Protein 1LR0 (pdb70)

Secondary structure (DSSP, 8-state):
-HHHHHHHHHHHHHHHHHHHHHHHHHHHHHHHHHHHHHH----TT-----EEEEE--TTSB---EEEEE--S-HHHHHHHHHHHHHH-B-----S-HHHHHHHTSSEEEEE-HHHHHHT----

Structure (mmCIF, N/CA/C/O backbone):
data_1LR0
#
_entry.id   1LR0
#
_cell.length_a   78.477
_cell.length_b   78.477
_cell.length_c   97.674
_cell.angle_alpha   90.00
_cell.angle_beta   90.00
_cell.angle_gamma   120.00
#
_symmetry.space_group_name_H-M   'P 63 2 2'
#
loop_
_entity.id
_entity.type
_entity.pdbx_description
1 polymer 'TolA protein'
2 non-polymer 'ZINC ION'
3 non-polymer 2-AMINO-2-HYDROXYMETHYL-PROPANE-1,3-DIOL
4 water water
#
loop_
_atom_site.group_PDB
_atom_site.id
_atom_site.type_symbol
_atom_site.label_atom_id
_atom_site.label_alt_id
_atom_site.label_comp_id
_atom_site.label_asym_id
_atom_site.label_entity_id
_atom_site.label_seq_id
_atom_site.pdbx_PDB_ins_code
_atom_site.Cartn_x
_atom_site.Cartn_y
_atom_site.Cartn_z
_atom_site.occupancy
_atom_site.B_iso_or_equiv
_atom_site.auth_seq_id
_atom_site.auth_comp_id
_atom_site.auth_asym_id
_atom_site.auth_atom_id
_atom_site.pdbx_PDB_model_num
ATOM 1 N N . ALA A 1 3 ? -9.459 4.389 86.230 1.00 62.57 3 ALA A N 1
ATOM 2 C CA . ALA A 1 3 ? -8.310 3.725 85.547 1.00 63.17 3 ALA A CA 1
ATOM 3 C C . ALA A 1 3 ? -8.072 4.430 84.198 1.00 63.14 3 ALA A C 1
ATOM 4 O O . ALA A 1 3 ? -6.926 4.566 83.762 1.00 61.31 3 ALA A O 1
ATOM 6 N N . LEU A 1 4 ? -9.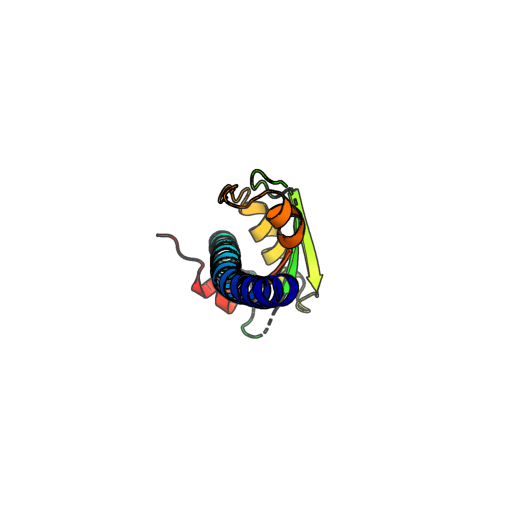161 4.816 83.527 1.00 62.86 4 LEU A N 1
ATOM 7 C CA . LEU A 1 4 ? -9.057 5.564 82.271 1.00 63.40 4 LEU A CA 1
ATOM 8 C C . LEU A 1 4 ? -8.136 6.769 82.332 1.00 62.57 4 LEU A C 1
ATOM 9 O O . LEU A 1 4 ? -7.381 7.011 81.389 1.00 60.81 4 LEU A O 1
ATOM 14 N N . ALA A 1 5 ? -8.207 7.526 83.430 1.00 62.86 5 ALA A N 1
ATOM 15 C CA . ALA A 1 5 ? -7.247 8.615 83.675 1.00 62.61 5 ALA A CA 1
ATOM 16 C C . ALA A 1 5 ? -5.801 8.035 83.633 1.00 61.53 5 ALA A C 1
ATOM 17 O O . ALA A 1 5 ? -4.922 8.556 82.933 1.00 60.86 5 ALA A O 1
ATOM 19 N N . GLU A 1 6 ? -5.585 6.948 84.369 1.00 60.35 6 GLU A N 1
ATOM 20 C CA . GLU A 1 6 ? -4.302 6.257 84.408 1.00 60.59 6 GLU A CA 1
ATOM 21 C C . GLU A 1 6 ? -3.809 5.771 83.017 1.00 59.85 6 GLU A C 1
ATOM 22 O O . GLU A 1 6 ? -2.619 5.842 82.718 1.00 58.74 6 GLU A O 1
ATOM 24 N N . LEU A 1 7 ? -4.707 5.219 82.207 1.00 60.11 7 LEU A N 1
ATOM 25 C CA . LEU A 1 7 ? -4.328 4.747 80.874 1.00 61.12 7 LEU A CA 1
ATOM 26 C C . LEU A 1 7 ? -3.816 5.940 80.068 1.00 59.41 7 LEU A C 1
ATOM 27 O O . LEU A 1 7 ? -2.849 5.884 79.279 1.00 58.95 7 LEU A O 1
ATOM 32 N N . LEU A 1 8 ? -4.504 7.042 80.292 1.00 57.87 8 LEU A N 1
ATOM 33 C CA . LEU A 1 8 ? -4.192 8.269 79.596 1.00 56.02 8 LEU A CA 1
ATOM 34 C C . LEU A 1 8 ? -2.788 8.727 79.929 1.00 54.11 8 LEU A C 1
ATOM 35 O O . LEU A 1 8 ? -2.012 8.983 79.008 1.00 51.39 8 LEU A O 1
ATOM 40 N N . SER A 1 9 ? -2.451 8.802 81.215 1.00 52.80 9 S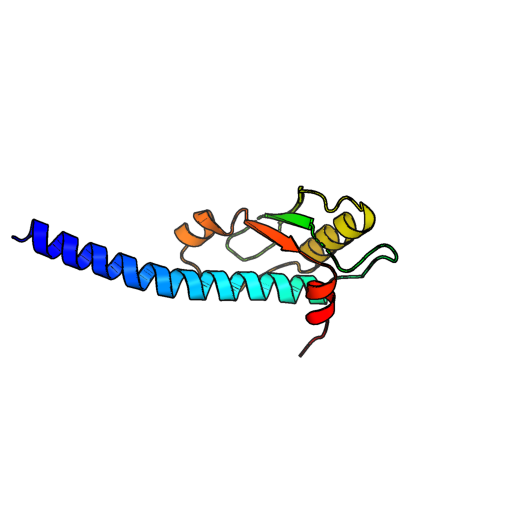ER A N 1
ATOM 41 C CA . SER A 1 9 ? -1.086 9.187 81.601 1.00 53.81 9 SER A CA 1
ATOM 42 C C . SER A 1 9 ? -0.103 8.313 80.868 1.00 52.04 9 SER A C 1
ATOM 43 O O . SER A 1 9 ? 0.740 8.791 80.109 1.00 50.07 9 SER A O 1
ATOM 46 N N . ASP A 1 10 ? -0.267 7.015 81.071 1.00 51.21 10 ASP A N 1
ATOM 47 C CA . ASP A 1 10 ? 0.591 6.080 80.382 1.00 51.64 10 ASP A CA 1
ATOM 48 C C . ASP A 1 10 ? 0.694 6.492 78.895 1.00 49.88 10 ASP A C 1
ATOM 49 O O . ASP A 1 10 ? 1.786 6.765 78.382 1.00 48.74 10 ASP A O 1
ATOM 54 N N . THR A 1 11 ? -0.433 6.552 78.207 1.00 47.22 11 THR A N 1
ATOM 55 C CA . THR A 1 11 ? -0.342 6.898 76.814 1.00 46.50 11 THR A CA 1
ATOM 56 C C . THR A 1 11 ? 0.351 8.275 76.608 1.00 46.59 11 THR A C 1
ATOM 57 O O . THR A 1 11 ? 1.154 8.465 75.676 1.00 44.54 11 THR A O 1
ATOM 61 N N . THR A 1 12 ? 0.091 9.231 77.489 1.00 45.39 12 THR A N 1
ATOM 62 C CA . THR A 1 12 ? 0.636 10.572 77.283 1.00 44.66 12 THR A CA 1
ATOM 63 C C . THR A 1 12 ? 2.135 10.514 77.481 1.00 43.79 12 THR A C 1
ATOM 64 O O . THR A 1 12 ? 2.904 11.196 76.792 1.00 42.81 12 THR A O 1
ATOM 68 N N . GLU A 1 13 ? 2.560 9.718 78.447 1.00 43.53 13 GLU A N 1
ATOM 69 C CA . GLU A 1 13 ? 3.983 9.635 78.732 1.00 44.11 13 GLU A CA 1
ATOM 70 C C . GLU A 1 13 ? 4.572 9.048 77.496 1.00 44.69 13 GLU A C 1
ATOM 71 O O . GLU A 1 13 ? 5.563 9.546 76.979 1.00 44.16 13 GLU A O 1
ATOM 73 N N . ARG A 1 14 ? 3.921 8.002 77.001 1.00 45.34 14 ARG A N 1
ATOM 74 C CA . ARG A 1 14 ? 4.376 7.340 75.779 1.00 46.62 14 ARG A CA 1
ATOM 75 C C . ARG A 1 14 ? 4.525 8.319 74.615 1.00 46.88 14 ARG A C 1
ATOM 76 O O . ARG A 1 14 ? 5.542 8.310 73.918 1.00 43.74 14 ARG A O 1
ATOM 78 N N . GLN A 1 15 ? 3.529 9.137 74.344 1.00 47.38 15 GLN A N 1
ATOM 79 C CA . GLN A 1 15 ? 3.680 9.913 73.125 1.00 49.22 15 GLN A CA 1
ATOM 80 C C . GLN A 1 15 ? 4.781 10.911 73.365 1.00 48.78 15 GLN A C 1
ATOM 81 O O . GLN A 1 15 ? 5.547 11.218 72.460 1.00 46.33 15 GLN A O 1
ATOM 87 N N . GLN A 1 16 ? 4.899 11.392 74.593 1.00 48.87 16 GLN A N 1
ATOM 88 C CA . GLN A 1 16 ? 5.898 12.389 74.865 1.00 50.84 16 GLN A CA 1
ATOM 89 C C . GLN A 1 16 ? 7.300 11.805 74.694 1.00 51.21 16 GLN A C 1
ATOM 90 O O . GLN A 1 16 ? 8.230 12.524 74.279 1.00 49.96 16 GLN A O 1
ATOM 96 N N . ALA A 1 17 ? 7.468 10.516 74.982 1.00 50.75 17 ALA A N 1
ATOM 97 C CA . ALA A 1 17 ? 8.759 9.903 74.642 1.00 51.56 17 ALA A CA 1
ATOM 98 C C . ALA A 1 17 ? 9.130 9.959 73.126 1.00 51.73 17 ALA A C 1
ATOM 99 O O . ALA A 1 17 ? 10.209 10.483 72.750 1.00 52.30 17 ALA A O 1
ATOM 101 N N . LEU A 1 18 ? 8.240 9.456 72.282 1.00 51.97 18 LEU A N 1
ATOM 102 C CA . LEU A 1 18 ? 8.461 9.331 70.853 1.00 53.50 18 LEU A CA 1
ATOM 103 C C . LEU A 1 18 ? 8.512 10.669 70.150 1.00 53.30 18 LEU A C 1
ATOM 104 O O . LEU A 1 18 ? 9.179 10.830 69.145 1.00 52.48 18 LEU A O 1
ATOM 109 N N . ALA A 1 19 ? 7.780 11.624 70.682 1.00 53.84 19 ALA A N 1
ATOM 110 C CA . ALA A 1 19 ? 7.626 12.893 70.027 1.00 54.80 19 ALA A CA 1
ATOM 111 C C . ALA A 1 19 ? 8.925 13.651 70.204 1.00 56.10 19 ALA A C 1
ATOM 112 O O . ALA A 1 19 ? 9.330 14.480 69.381 1.00 55.05 19 ALA A O 1
ATOM 114 N N . ASP A 1 20 ? 9.601 13.301 71.279 1.00 56.81 20 ASP A N 1
ATOM 115 C CA . ASP A 1 20 ? 10.831 13.950 71.634 1.00 58.29 20 ASP A CA 1
ATOM 116 C C . ASP A 1 20 ? 12.042 13.315 70.960 1.00 57.43 20 ASP A C 1
ATOM 117 O O . ASP A 1 20 ? 12.985 14.013 70.586 1.00 56.84 20 ASP A O 1
ATOM 122 N N . GLU A 1 21 ? 12.004 12.003 70.773 1.00 56.68 21 GLU A N 1
ATOM 123 C CA . GLU A 1 21 ? 13.015 11.342 69.966 1.00 56.41 21 GLU A CA 1
ATOM 124 C C . GLU A 1 21 ? 12.825 11.727 68.466 1.00 53.99 21 GLU A C 1
ATOM 125 O O . GLU A 1 21 ? 13.792 12.021 67.737 1.00 51.97 21 GLU A O 1
ATOM 131 N N . VAL A 1 22 ? 11.583 11.734 68.006 1.00 50.57 22 VAL A N 1
ATOM 132 C CA . VAL A 1 22 ? 11.339 12.201 66.666 1.00 49.23 22 VAL A CA 1
ATOM 133 C C . VAL A 1 22 ? 11.691 13.702 66.579 1.00 48.35 22 VAL A C 1
ATOM 134 O O . VAL A 1 22 ? 12.368 14.141 65.632 1.00 46.65 22 VAL A O 1
ATOM 138 N N . GLY A 1 23 ? 11.251 14.472 67.581 1.00 46.26 23 GLY A N 1
ATOM 139 C CA . GLY A 1 23 ? 11.435 15.906 67.575 1.00 45.60 23 GLY A CA 1
ATOM 140 C C . GLY A 1 23 ? 12.907 16.274 67.455 1.00 45.44 23 GLY A C 1
ATOM 141 O O . GLY A 1 23 ? 13.280 17.216 66.714 1.00 43.98 23 GLY A O 1
ATOM 142 N N . SER A 1 24 ? 13.737 15.542 68.197 1.00 42.82 24 SER A N 1
ATOM 143 C CA . SER A 1 24 ? 15.160 15.825 68.253 1.00 41.87 24 SER A CA 1
ATOM 144 C C . SER A 1 24 ? 15.831 15.446 66.920 1.00 39.95 24 SER A C 1
ATOM 145 O O . SER A 1 24 ? 16.722 16.165 66.433 1.00 37.89 24 SER A O 1
ATOM 148 N N . GLU A 1 25 ? 15.384 14.361 66.302 1.00 38.44 25 GLU A N 1
ATOM 149 C CA . GLU A 1 25 ? 15.898 13.992 64.977 1.00 40.34 25 GLU A CA 1
ATOM 150 C C . GLU A 1 25 ? 15.570 15.103 63.896 1.00 38.91 25 GLU A C 1
ATOM 151 O O . GLU A 1 25 ? 16.356 15.386 62.970 1.00 33.22 25 GLU A O 1
ATOM 157 N N . VAL A 1 26 ? 14.428 15.776 64.082 1.00 36.97 26 VAL A N 1
ATOM 158 C CA . VAL A 1 26 ? 13.922 16.729 63.120 1.00 35.63 26 VAL A CA 1
ATOM 159 C C . VAL A 1 26 ? 14.669 18.030 63.239 1.00 32.84 26 VAL A C 1
ATOM 160 O O . VAL A 1 26 ? 15.130 18.581 62.283 1.00 32.49 26 VAL A O 1
ATOM 164 N N . THR A 1 27 ? 14.739 18.524 64.432 1.00 30.26 27 THR A N 1
ATOM 165 C CA . THR A 1 27 ? 15.400 19.739 64.713 1.00 31.57 27 THR A CA 1
ATOM 166 C C . THR A 1 27 ? 16.924 19.609 64.424 1.00 30.46 27 THR A C 1
ATOM 167 O O . THR A 1 27 ? 17.549 20.571 63.983 1.00 26.88 27 THR A O 1
ATOM 171 N N . GLY A 1 28 ? 17.468 18.408 64.639 1.00 27.62 28 GLY A N 1
ATOM 172 C CA . GLY A 1 28 ? 18.852 18.111 64.380 1.00 26.80 28 GLY A CA 1
ATOM 173 C C . GLY A 1 28 ? 19.099 18.187 62.897 1.00 25.03 28 GLY A C 1
ATOM 174 O O . GLY A 1 28 ? 20.095 18.736 62.430 1.00 25.18 28 GLY A O 1
ATOM 175 N N . SER A 1 29 ? 18.216 17.580 62.144 1.00 24.23 29 SER A N 1
ATOM 176 C CA . SER A 1 29 ? 18.331 17.526 60.762 1.00 23.97 29 SER A CA 1
ATOM 177 C C . SER A 1 29 ? 18.145 18.949 60.140 1.00 24.49 29 SER A C 1
ATOM 178 O O . SER A 1 29 ? 18.889 19.373 59.239 1.00 21.00 29 SER A O 1
ATOM 181 N N . LEU A 1 30 ? 17.185 19.703 60.626 1.00 21.32 30 LEU A N 1
ATOM 182 C CA . LEU A 1 30 ? 17.013 21.056 60.103 1.00 21.95 30 LEU A CA 1
ATOM 183 C C . LEU A 1 30 ? 18.152 22.051 60.500 1.00 20.53 30 LEU A C 1
ATOM 184 O O . LEU A 1 30 ? 18.501 22.916 59.706 1.00 19.42 30 LEU A O 1
ATOM 189 N N . ASP A 1 31 ? 18.695 21.938 61.701 1.00 18.77 31 ASP A N 1
ATOM 190 C CA . ASP A 1 31 ? 19.776 22.781 62.162 1.00 20.59 31 ASP A CA 1
ATOM 191 C C . ASP A 1 31 ? 21.023 22.431 61.352 1.00 20.27 31 ASP A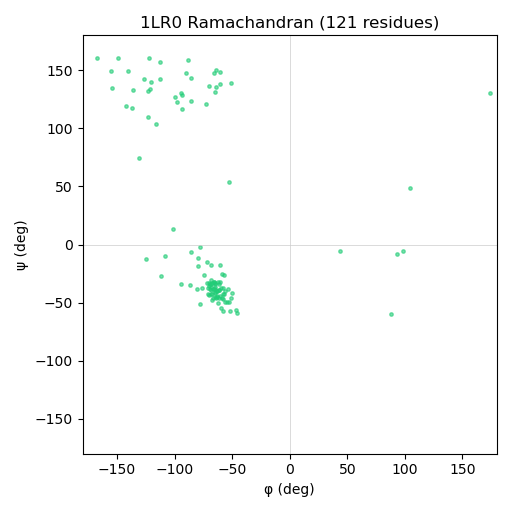 C 1
ATOM 192 O O . ASP A 1 31 ? 21.779 23.341 60.999 1.00 21.42 31 ASP A O 1
ATOM 197 N N . ASP A 1 32 ? 21.187 21.152 61.041 1.00 18.94 32 ASP A N 1
ATOM 198 C CA . ASP A 1 32 ? 22.271 20.712 60.179 1.00 19.16 32 ASP A CA 1
ATOM 199 C C . ASP A 1 32 ? 22.144 21.354 58.783 1.00 17.10 32 ASP A C 1
ATOM 200 O O . ASP A 1 32 ? 23.156 21.842 58.239 1.00 16.03 32 ASP A O 1
ATOM 205 N N . LEU A 1 33 ? 20.933 21.325 58.234 1.00 17.30 33 LEU A N 1
ATOM 206 C CA . LEU A 1 33 ? 20.678 21.957 56.951 1.00 17.18 33 LEU A CA 1
ATOM 207 C C . LEU A 1 33 ? 21.042 23.446 57.028 1.00 15.40 33 LEU A C 1
ATOM 208 O O . LEU A 1 33 ? 21.750 23.949 56.194 1.00 16.64 33 LEU A O 1
ATOM 213 N N . ILE A 1 34 ? 20.619 24.148 58.058 1.00 14.78 34 ILE A N 1
ATOM 214 C CA . ILE A 1 34 ? 20.932 25.562 58.129 1.00 15.94 34 ILE A CA 1
ATOM 215 C C . ILE A 1 34 ? 22.437 25.749 58.122 1.00 16.05 34 ILE A C 1
ATOM 216 O O . ILE A 1 34 ? 23.019 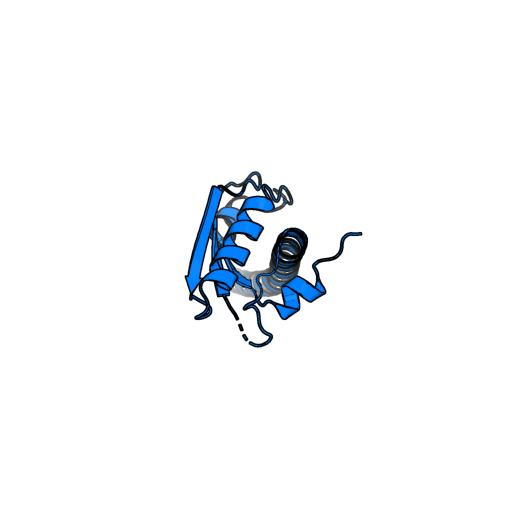26.525 57.353 1.00 13.82 34 ILE A O 1
ATOM 221 N N . VAL A 1 35 ? 23.084 24.950 58.941 1.00 14.60 35 VAL A N 1
ATOM 222 C CA . VAL A 1 35 ? 24.514 25.083 59.077 1.00 15.16 35 VAL A CA 1
ATOM 223 C C . VAL A 1 35 ? 25.190 24.784 57.734 1.00 11.29 35 VAL A C 1
ATOM 224 O O . VAL A 1 35 ? 26.058 25.554 57.285 1.00 12.45 35 VAL A O 1
ATOM 228 N N . ASN A 1 36 ? 24.771 23.730 57.049 1.00 12.72 36 ASN A N 1
ATOM 229 C CA . ASN A 1 36 ? 25.421 23.415 55.786 1.00 14.44 36 ASN A CA 1
ATOM 230 C C . ASN A 1 36 ? 25.188 24.512 54.744 1.00 13.06 36 ASN A C 1
ATOM 231 O O . ASN A 1 36 ? 26.089 24.890 54.006 1.00 13.84 36 ASN A O 1
ATOM 236 N N . LEU A 1 37 ? 23.966 25.031 54.710 1.00 14.17 37 LEU A N 1
ATOM 237 C CA . LEU A 1 37 ? 23.634 26.053 53.666 1.00 13.20 37 LEU A CA 1
ATOM 238 C C . LEU A 1 37 ? 24.379 27.347 53.899 1.00 13.17 37 LEU A C 1
ATOM 239 O O . LEU A 1 37 ? 24.914 27.968 52.952 1.00 12.07 37 LEU A O 1
ATOM 244 N N . VAL A 1 38 ? 24.493 27.738 55.176 1.00 13.64 38 VAL A N 1
ATOM 245 C CA . VAL A 1 38 ? 25.254 28.925 55.574 1.00 10.71 38 VAL A CA 1
ATOM 246 C C . VAL A 1 38 ? 26.728 28.674 55.288 1.00 12.95 38 VAL A C 1
ATOM 247 O O . VAL A 1 38 ? 27.405 29.518 54.781 1.00 12.89 38 VAL A O 1
ATOM 251 N N . SER A 1 39 ? 27.205 27.478 55.515 1.00 12.04 39 SER A N 1
ATOM 252 C CA . SER A 1 39 ? 28.608 27.213 55.259 1.00 12.29 39 SER A CA 1
ATOM 253 C C . SER A 1 39 ? 28.911 27.385 53.770 1.00 14.53 39 SER A C 1
ATOM 254 O O . SER A 1 39 ? 29.951 27.886 53.364 1.00 11.66 39 SER A O 1
ATOM 257 N N . GLN A 1 40 ? 28.008 26.937 52.922 1.00 14.66 40 GLN A N 1
ATOM 258 C CA . GLN A 1 40 ? 28.226 27.049 51.510 1.00 14.94 40 GLN A CA 1
ATOM 259 C C . GLN A 1 40 ? 28.263 28.451 51.046 1.00 13.98 40 GLN A C 1
ATOM 260 O O . GLN A 1 40 ? 29.039 28.797 50.141 1.00 14.63 40 GLN A O 1
ATOM 266 N N . GLN A 1 41 ? 27.487 29.285 51.681 1.00 12.06 41 GLN A N 1
ATOM 267 C CA . GLN A 1 41 ? 27.568 30.673 51.333 1.00 11.76 41 GLN A CA 1
ATOM 268 C C . GLN A 1 41 ? 28.727 31.523 51.923 1.00 14.16 41 GLN A C 1
ATOM 269 O O . GLN A 1 41 ? 29.066 32.620 51.456 1.00 14.46 41 GLN A O 1
ATOM 275 N N . TRP A 1 42 ? 29.309 31.010 52.974 1.00 11.77 42 TRP A N 1
ATOM 276 C CA . TRP A 1 42 ? 30.248 31.801 53.755 1.00 11.74 42 TRP A CA 1
ATOM 277 C C . TRP A 1 42 ? 31.497 32.188 52.982 1.00 14.31 42 TRP A C 1
ATOM 278 O O . TRP A 1 42 ? 32.160 31.368 52.341 1.00 12.55 42 TRP A O 1
ATOM 289 N N . ARG A 1 43 ? 31.855 33.434 53.149 1.00 13.42 43 ARG A N 1
ATOM 290 C CA . ARG A 1 43 ? 33.089 33.993 52.558 1.00 16.91 43 ARG A CA 1
ATOM 291 C C . ARG A 1 43 ? 33.950 34.383 53.744 1.00 16.42 43 ARG A C 1
ATOM 292 O O . ARG A 1 43 ? 33.646 35.337 54.508 1.00 14.34 43 ARG A O 1
ATOM 300 N N . ARG A 1 44 ? 34.963 33.565 54.009 1.00 15.12 44 ARG A N 1
ATOM 301 C CA . ARG A 1 44 ? 35.688 33.750 55.256 1.00 13.68 44 ARG A CA 1
ATOM 302 C C . ARG A 1 44 ? 36.516 35.007 55.284 1.00 13.55 44 ARG A C 1
ATOM 303 O O . ARG A 1 44 ? 37.201 35.297 54.344 1.00 13.28 44 ARG A O 1
ATOM 311 N N . PRO A 1 45 ? 36.498 35.764 56.376 1.00 12.04 45 PRO A N 1
ATOM 312 C CA . PRO A 1 45 ? 37.382 36.928 56.480 1.00 12.50 45 PRO A CA 1
ATOM 313 C C . PRO A 1 45 ? 38.729 36.547 57.053 1.00 14.53 45 PRO A C 1
ATOM 314 O O . PRO A 1 45 ? 38.860 35.514 57.768 1.00 13.82 45 PRO A O 1
ATOM 318 N N . PRO A 1 46 ? 39.754 37.367 56.800 1.00 16.11 46 PRO A N 1
ATOM 319 C CA . PRO A 1 46 ? 41.139 37.044 57.234 1.00 17.11 46 PRO A CA 1
ATOM 320 C C . PRO A 1 46 ? 41.251 36.862 58.716 1.00 15.12 46 PRO A C 1
ATOM 321 O O . PRO A 1 46 ? 42.070 36.099 59.132 1.00 14.45 46 PRO A O 1
ATOM 325 N N . SER A 1 47 ? 40.371 37.460 59.493 1.00 13.37 47 SER A N 1
ATOM 326 C CA . SER A 1 47 ? 40.503 37.371 60.945 1.00 13.97 47 SER A CA 1
ATOM 327 C C . SER A 1 47 ? 39.864 36.135 61.580 1.00 12.28 47 SER A C 1
ATOM 328 O O . SER A 1 47 ? 40.016 35.912 62.753 1.00 13.78 47 SER A O 1
ATOM 331 N N . ALA A 1 48 ? 39.148 35.331 60.803 1.00 12.83 48 ALA A N 1
ATOM 332 C CA . ALA A 1 48 ? 38.539 34.162 61.345 1.00 12.18 48 ALA A CA 1
ATOM 333 C C . ALA A 1 48 ? 39.527 33.213 61.924 1.00 12.37 48 ALA A C 1
ATOM 334 O O . ALA A 1 48 ? 40.597 33.017 61.355 1.00 11.92 48 ALA A O 1
ATOM 336 N N . ARG A 1 49 ? 39.190 32.643 63.076 1.00 11.50 49 ARG A N 1
ATOM 337 C CA . ARG A 1 49 ? 40.078 31.650 63.693 1.00 12.27 49 ARG A CA 1
ATOM 338 C C . ARG A 1 49 ? 39.282 30.498 64.303 1.00 13.17 49 ARG A C 1
ATOM 339 O O . ARG A 1 49 ? 38.204 30.740 64.826 1.00 11.24 49 ARG A O 1
ATOM 347 N N . ASN A 1 50 ? 39.857 29.317 64.324 1.00 10.54 50 ASN A N 1
ATOM 348 C CA . ASN A 1 50 ? 39.327 28.227 65.146 1.00 14.01 50 ASN A CA 1
ATOM 349 C C . ASN A 1 50 ? 39.110 28.689 66.593 1.00 14.07 50 ASN A C 1
ATOM 350 O O . ASN A 1 50 ? 39.948 29.405 67.159 1.00 12.17 50 ASN A O 1
ATOM 355 N N . GLY A 1 51 ? 38.008 28.274 67.194 1.00 13.68 51 GLY A N 1
ATOM 356 C CA . GLY A 1 51 ? 37.776 28.643 68.588 1.00 12.55 51 GLY A CA 1
ATOM 357 C C . GLY A 1 51 ? 36.749 29.724 68.738 1.00 14.93 51 GLY A C 1
ATOM 358 O O . GLY A 1 51 ? 36.313 30.043 69.814 1.00 14.16 51 GLY A O 1
ATOM 367 N N . SER A 1 53 ? 33.043 31.636 68.082 1.00 9.90 53 SER A N 1
ATOM 368 C CA . SER A 1 53 ? 31.647 31.291 67.978 1.00 12.16 53 SER A CA 1
ATOM 369 C C . SER A 1 53 ? 30.808 32.514 67.875 1.00 11.31 53 SER A C 1
ATOM 370 O O . SER A 1 53 ? 31.025 33.441 68.642 1.00 8.99 53 SER A O 1
ATOM 373 N N . VAL A 1 54 ? 29.908 32.586 66.910 1.00 12.11 54 VAL A N 1
ATOM 374 C CA . VAL A 1 54 ? 28.954 33.675 66.871 1.00 12.10 54 VAL A CA 1
ATOM 375 C C . VAL A 1 54 ? 27.539 33.118 66.879 1.00 12.90 54 VAL A C 1
ATOM 376 O O . VAL A 1 54 ? 27.256 32.134 66.166 1.00 14.08 54 VAL A O 1
ATOM 380 N N . GLU A 1 55 ? 26.673 33.658 67.735 1.00 12.58 55 GLU A N 1
ATOM 381 C CA . GLU A 1 55 ? 25.255 33.297 67.684 1.00 10.98 55 GLU A CA 1
ATOM 382 C C . GLU A 1 55 ? 24.497 34.333 66.827 1.00 12.07 55 GLU A C 1
ATOM 383 O O . GLU A 1 55 ? 24.541 35.524 67.074 1.00 13.60 55 GLU A O 1
ATOM 389 N N . VAL A 1 56 ? 23.723 33.829 65.893 1.00 12.02 56 VAL A N 1
ATOM 390 C CA . VAL A 1 56 ? 22.953 34.636 64.995 1.00 13.67 56 VAL A CA 1
ATOM 391 C C . VAL A 1 56 ? 21.500 34.321 65.116 1.00 15.66 56 VAL A C 1
ATOM 392 O O . VAL A 1 56 ? 21.138 33.154 65.084 1.00 13.44 56 VAL A O 1
ATOM 396 N N . LEU A 1 57 ? 20.672 35.359 65.192 1.00 15.92 57 LEU A N 1
ATOM 397 C CA . LEU A 1 57 ? 19.205 35.198 65.158 1.00 14.08 57 LEU A CA 1
ATOM 398 C C . LEU A 1 57 ? 18.775 35.350 63.757 1.00 16.76 57 LEU A C 1
ATOM 399 O O . LEU A 1 57 ? 19.035 36.327 63.115 1.00 17.74 57 LEU A O 1
ATOM 404 N N . ILE A 1 58 ? 18.243 34.234 63.312 1.00 17.74 58 ILE A N 1
ATOM 405 C CA . ILE A 1 58 ? 17.694 34.014 62.029 1.00 18.90 58 ILE A CA 1
ATOM 406 C C . ILE A 1 58 ? 16.160 34.128 62.076 1.00 19.83 58 ILE A C 1
ATOM 407 O O . ILE A 1 58 ? 15.489 33.408 62.839 1.00 20.04 58 ILE A O 1
ATOM 412 N N . GLU A 1 59 ? 15.641 34.973 61.200 1.00 17.59 59 GLU A N 1
ATOM 413 C CA . GL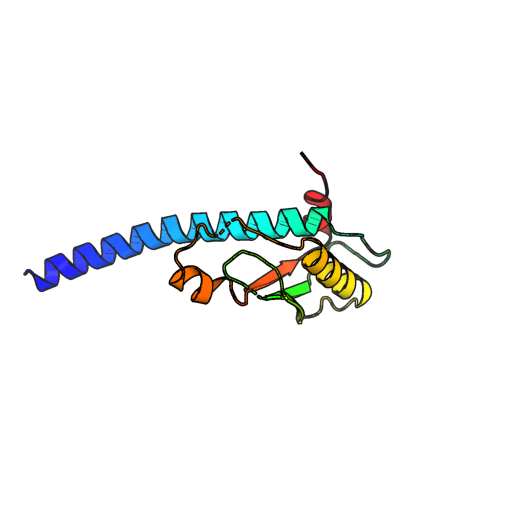U A 1 59 ? 14.170 35.191 61.057 1.00 20.85 59 GLU A CA 1
ATOM 414 C C . GLU A 1 59 ? 13.696 34.668 59.715 1.00 18.78 59 GLU A C 1
ATOM 415 O O . GLU A 1 59 ? 14.265 35.047 58.690 1.00 18.29 59 GLU A O 1
ATOM 429 N N . LEU A 1 61 ? 10.045 33.132 57.311 1.00 25.45 61 LEU A N 1
ATOM 430 C CA . LEU A 1 61 ? 8.604 32.933 57.092 1.00 24.23 61 LEU A CA 1
ATOM 431 C C . LEU A 1 61 ? 8.362 31.499 56.963 1.00 23.65 61 LEU A C 1
ATOM 432 O O . LEU A 1 61 ? 9.250 30.743 56.589 1.00 21.84 61 LEU A O 1
ATOM 437 N N . PRO A 1 62 ? 7.121 31.065 57.157 1.00 24.22 62 PRO A N 1
ATOM 438 C CA . PRO A 1 62 ? 6.803 29.655 57.023 1.00 23.16 62 PRO A CA 1
ATOM 439 C C . PRO A 1 62 ? 7.163 29.073 55.672 1.00 22.68 62 PRO A C 1
ATOM 440 O O . PRO A 1 62 ? 7.363 27.858 55.596 1.00 22.76 62 PRO A O 1
ATOM 444 N N . ASP A 1 63 ? 7.214 29.850 54.602 1.00 21.21 63 ASP A N 1
ATOM 445 C CA . ASP A 1 63 ? 7.601 29.248 53.329 1.00 23.35 63 ASP A CA 1
ATOM 446 C C . ASP A 1 63 ? 9.147 29.031 53.213 1.00 22.80 63 ASP A C 1
ATOM 447 O O . ASP A 1 63 ? 9.623 28.475 52.168 1.00 21.27 63 ASP A O 1
ATOM 452 N N . GLY A 1 64 ? 9.879 29.459 54.260 1.00 24.68 64 GLY A N 1
ATOM 453 C CA . GLY A 1 64 ? 11.341 29.272 54.318 1.00 23.76 64 GLY A CA 1
ATOM 454 C C . GLY A 1 64 ? 12.173 30.450 53.927 1.00 22.03 64 GLY A C 1
ATOM 455 O O . GLY A 1 64 ? 13.388 30.399 54.084 1.00 19.47 64 GLY A O 1
ATOM 456 N N . THR A 1 65 ? 11.537 31.541 53.455 1.00 17.51 65 THR A N 1
ATOM 457 C CA . THR A 1 65 ? 12.259 32.738 53.148 1.00 18.52 65 THR A CA 1
ATOM 458 C C . THR A 1 65 ? 12.864 33.342 54.387 1.00 17.76 65 THR A C 1
ATOM 459 O O . THR A 1 65 ? 12.187 33.546 55.399 1.00 16.62 65 THR A O 1
ATOM 463 N N . ILE A 1 66 ? 14.137 33.674 54.290 1.00 16.09 66 ILE A N 1
ATOM 464 C CA . ILE A 1 66 ? 14.837 34.299 55.372 1.00 17.00 66 ILE A CA 1
ATOM 465 C C . ILE A 1 66 ? 14.604 35.806 55.280 1.00 18.85 66 ILE A C 1
ATOM 466 O O . ILE A 1 66 ? 14.938 36.416 54.299 1.00 21.59 66 ILE A O 1
ATOM 471 N N . THR A 1 67 ? 14.093 36.444 56.313 1.00 17.49 67 THR A N 1
ATOM 472 C CA . THR A 1 67 ? 13.876 37.879 56.265 1.00 19.92 67 THR A CA 1
ATOM 473 C C . THR A 1 67 ? 14.787 38.692 57.089 1.00 21.96 67 THR A C 1
ATOM 474 O O . THR A 1 67 ? 14.786 39.880 56.955 1.00 17.88 67 THR A O 1
ATOM 478 N N . ASN A 1 68 ? 15.607 38.097 57.965 1.00 17.42 68 ASN A N 1
ATOM 479 C CA . ASN A 1 68 ? 16.521 38.935 58.677 1.00 18.77 68 ASN A CA 1
ATOM 480 C C . ASN A 1 68 ? 17.535 37.981 59.360 1.00 17.69 68 ASN A C 1
ATOM 481 O O . ASN A 1 68 ? 17.280 36.785 59.457 1.00 15.06 68 ASN A O 1
ATOM 486 N N . ALA A 1 69 ? 18.670 38.536 59.718 1.00 18.58 69 ALA A N 1
ATOM 487 C CA . ALA A 1 69 ? 19.711 37.825 60.476 1.00 15.75 69 ALA A CA 1
ATOM 488 C C . ALA A 1 69 ? 20.468 38.909 61.196 1.00 16.30 69 ALA A C 1
ATOM 489 O O . ALA A 1 69 ? 20.737 40.018 60.633 1.00 14.60 69 ALA A O 1
ATOM 491 N N . SER A 1 70 ? 20.726 38.666 62.458 1.00 13.62 70 SER A N 1
ATOM 492 C CA . SER A 1 70 ? 21.482 39.576 63.235 1.00 15.76 70 SER A CA 1
ATOM 493 C C . SER A 1 70 ? 22.286 38.820 64.317 1.00 13.13 70 SER A C 1
ATOM 494 O O . SER A 1 70 ? 21.935 37.740 64.718 1.00 16.93 70 SER A O 1
ATOM 497 N N . VAL A 1 71 ? 23.302 39.470 64.816 1.00 15.08 71 VAL A N 1
ATOM 498 C CA . VAL A 1 71 ? 24.149 38.903 65.867 1.00 14.72 71 VAL A CA 1
ATOM 499 C C . VAL A 1 71 ? 23.388 38.908 67.173 1.00 16.98 71 VAL A C 1
ATOM 500 O O . VAL A 1 71 ? 23.030 39.954 67.705 1.00 17.41 71 VAL A O 1
ATOM 504 N N . SER A 1 72 ? 23.208 37.732 67.741 1.00 16.06 72 SER A N 1
ATOM 505 C CA . SER A 1 72 ? 22.637 37.639 69.099 1.00 18.75 72 SER A CA 1
ATOM 506 C C . SER A 1 72 ? 23.746 37.563 70.170 1.00 20.87 72 SER A C 1
ATOM 507 O O . SER A 1 72 ? 23.528 37.979 71.306 1.00 17.46 72 SER A O 1
ATOM 510 N N . ARG A 1 73 ? 24.889 36.917 69.868 1.00 15.89 73 ARG A N 1
ATOM 511 C CA . ARG A 1 73 ? 26.057 36.977 70.774 1.00 14.39 73 ARG A CA 1
ATOM 512 C C . ARG A 1 73 ? 27.260 37.040 69.909 1.00 13.78 73 ARG A C 1
ATOM 513 O O . ARG A 1 73 ? 27.521 36.130 69.148 1.00 12.38 73 ARG A O 1
ATOM 521 N N . SER A 1 74 ? 27.992 38.116 70.046 1.00 13.34 74 SER A N 1
ATOM 522 C CA . SER A 1 74 ? 29.164 38.349 69.244 1.00 14.89 74 SER A CA 1
ATOM 523 C C . SER A 1 74 ? 30.267 37.357 69.517 1.00 14.73 74 SER A C 1
ATOM 524 O O . SER A 1 74 ? 30.439 36.898 70.647 1.00 11.90 74 SER A O 1
ATOM 527 N N . SER A 1 75 ? 31.051 37.029 68.475 1.00 13.73 75 SER A N 1
ATOM 528 C CA . SER A 1 75 ? 32.275 36.270 68.621 1.00 13.29 75 SER A CA 1
ATOM 529 C C . SER A 1 75 ? 33.429 37.037 69.267 1.00 15.06 75 SER A C 1
ATOM 530 O O . SER A 1 75 ? 34.470 36.421 69.614 1.00 15.42 75 SER A O 1
ATOM 533 N N . GLY A 1 76 ? 33.277 38.346 69.315 1.00 13.53 76 GLY A N 1
ATOM 534 C CA . GLY A 1 76 ? 34.369 39.223 69.707 1.00 18.20 76 GLY A CA 1
ATOM 535 C C . GLY A 1 76 ? 35.176 39.744 68.490 1.00 19.41 76 GLY A C 1
ATOM 536 O O . GLY A 1 76 ? 36.059 40.606 68.632 1.00 19.93 76 GLY A O 1
ATOM 537 N N . ASP A 1 77 ? 34.887 39.213 67.286 1.00 15.97 77 ASP A N 1
ATOM 538 C CA . ASP A 1 77 ? 35.557 39.652 66.067 1.00 15.48 77 ASP A CA 1
ATOM 539 C C . ASP A 1 77 ? 34.498 40.106 65.109 1.00 14.05 77 ASP A C 1
ATOM 540 O O . ASP A 1 77 ? 33.684 39.335 64.594 1.00 12.75 77 ASP A O 1
ATOM 545 N N . LYS A 1 78 ? 34.443 41.392 64.872 1.00 15.16 78 LYS A N 1
ATOM 546 C CA . LYS A 1 78 ? 3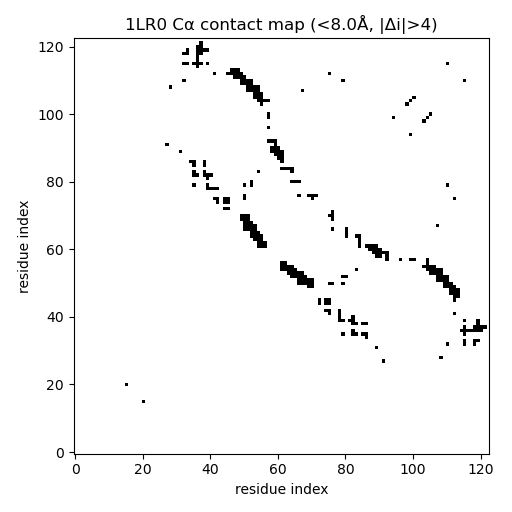3.331 41.920 64.085 1.00 17.17 78 LYS A CA 1
ATOM 547 C C . LYS A 1 78 ? 33.297 41.432 62.611 1.00 16.16 78 LYS A C 1
ATOM 548 O O . LYS A 1 78 ? 32.278 41.184 62.090 1.00 13.50 78 LYS A O 1
ATOM 554 N N . PRO A 1 79 ? 34.431 41.286 61.925 1.00 15.75 79 PRO A N 1
ATOM 555 C CA . PRO A 1 79 ? 34.373 40.742 60.581 1.00 14.72 79 PRO A CA 1
ATOM 556 C C . PRO A 1 79 ? 33.845 39.302 60.511 1.00 12.66 79 PRO A C 1
ATOM 557 O O . PRO A 1 79 ? 33.087 38.954 59.588 1.00 10.53 79 PRO A O 1
ATOM 561 N N . PHE A 1 80 ? 34.230 38.438 61.443 1.00 12.46 80 PHE A N 1
ATOM 562 C CA . PHE A 1 80 ? 33.598 37.102 61.448 1.00 12.11 80 PHE A CA 1
ATOM 563 C C . PHE A 1 80 ? 32.138 37.190 61.705 1.00 12.07 80 PHE A C 1
ATOM 564 O O . PHE A 1 80 ? 31.348 36.597 60.995 1.00 11.36 80 PHE A O 1
ATOM 572 N N . ASP A 1 81 ? 31.737 37.990 62.695 1.00 12.16 81 ASP A N 1
ATOM 573 C CA . ASP A 1 81 ? 30.326 38.178 62.926 1.00 13.27 81 ASP A CA 1
ATOM 574 C C . ASP A 1 81 ? 29.558 38.612 61.650 1.00 13.46 81 ASP A C 1
ATOM 575 O O . ASP A 1 81 ? 28.509 38.085 61.313 1.00 11.90 81 ASP A O 1
ATOM 580 N N . SER A 1 82 ? 30.088 39.626 60.984 1.00 14.66 82 SER A N 1
ATOM 581 C CA . SER A 1 82 ? 29.434 40.143 59.809 1.00 13.56 82 SER A CA 1
ATOM 582 C C . SER A 1 82 ? 29.425 39.080 58.719 1.00 14.58 82 SER A C 1
ATOM 583 O O . SER A 1 82 ? 28.436 38.962 57.977 1.00 13.56 82 SER A O 1
ATOM 586 N N . SER A 1 83 ? 30.480 38.298 58.618 1.00 13.35 83 SER A N 1
ATOM 587 C CA . SER A 1 83 ? 30.522 37.233 57.577 1.00 13.85 83 SER A CA 1
ATOM 588 C C . SER A 1 83 ? 29.485 36.134 57.800 1.00 12.04 83 SER A C 1
ATOM 589 O O . SER A 1 83 ? 28.945 35.569 56.859 1.00 12.40 83 SER A O 1
ATOM 592 N N . ALA A 1 84 ? 29.178 35.845 59.050 1.00 12.34 84 ALA A N 1
ATOM 593 C CA . ALA A 1 84 ? 28.106 34.920 59.333 1.00 11.61 84 ALA A CA 1
ATOM 594 C C . ALA A 1 84 ? 26.710 35.439 59.037 1.00 11.55 84 ALA A C 1
ATOM 595 O O . ALA A 1 84 ? 25.930 34.721 58.421 1.00 10.92 84 ALA A O 1
ATOM 597 N N . VAL A 1 85 ? 26.446 36.683 59.397 1.00 12.07 85 VAL A N 1
ATOM 598 C CA . VAL A 1 85 ? 25.183 37.327 59.085 1.00 13.79 85 VAL A CA 1
ATOM 599 C C . VAL A 1 85 ? 24.994 37.388 57.556 1.00 13.25 85 VAL A C 1
ATOM 600 O O . VAL A 1 85 ? 23.949 37.014 57.058 1.00 12.97 85 VAL A O 1
ATOM 604 N N . ALA A 1 86 ? 26.032 37.757 56.819 1.00 13.81 86 ALA A N 1
ATOM 605 C CA . ALA A 1 86 ? 25.902 37.849 55.348 1.00 14.17 86 ALA A CA 1
ATOM 606 C C . ALA A 1 86 ? 25.656 36.506 54.742 1.00 14.11 86 ALA A C 1
ATOM 607 O O . ALA A 1 86 ? 24.866 36.334 53.803 1.00 12.90 86 ALA A O 1
ATOM 60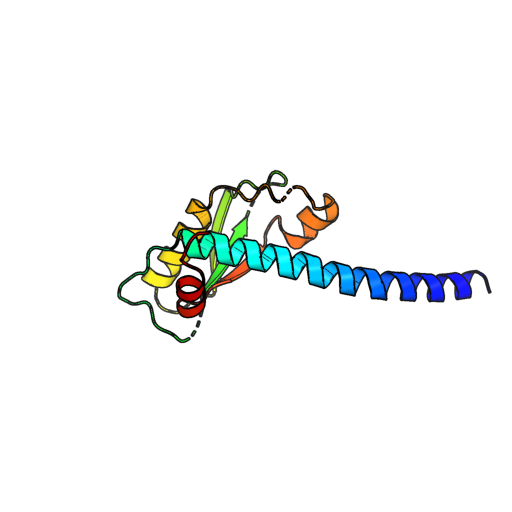9 N N . ALA A 1 87 ? 26.313 35.484 55.291 1.00 13.10 87 ALA A N 1
ATOM 610 C CA . ALA A 1 87 ? 26.152 34.150 54.781 1.00 13.19 87 ALA A CA 1
ATOM 611 C C . ALA A 1 87 ? 24.706 33.668 55.007 1.00 11.58 87 ALA A C 1
ATOM 612 O O . ALA A 1 87 ? 24.120 33.024 54.102 1.00 12.13 87 ALA A O 1
ATOM 614 N N . VAL A 1 88 ? 24.149 33.953 56.183 1.00 10.75 88 VAL A N 1
ATOM 615 C CA . VAL A 1 88 ? 22.801 33.561 56.431 1.00 11.24 88 VAL A CA 1
ATOM 616 C C . VAL A 1 88 ? 21.885 34.201 55.350 1.00 12.79 88 VAL A C 1
ATOM 617 O O . VAL A 1 88 ? 21.016 33.544 54.829 1.00 13.48 88 VAL A O 1
ATOM 621 N N . ARG A 1 89 ? 21.958 35.522 55.283 1.00 13.28 89 ARG A N 1
ATOM 622 C CA . ARG A 1 89 ? 21.065 36.259 54.294 1.00 13.60 89 ARG A CA 1
ATOM 623 C C . ARG A 1 89 ? 21.236 35.696 52.863 1.00 16.88 89 ARG A C 1
ATOM 624 O O . ARG A 1 89 ? 20.280 35.538 52.068 1.00 16.24 89 ARG A O 1
ATOM 632 N N . ASN A 1 90 ? 22.452 35.338 52.489 1.00 16.04 90 ASN A N 1
ATOM 633 C CA . ASN A 1 90 ? 22.705 34.844 51.217 1.00 14.61 90 ASN A CA 1
ATOM 634 C C . ASN A 1 90 ? 22.104 33.464 50.925 1.00 14.67 90 ASN A C 1
ATOM 635 O O . ASN A 1 90 ? 21.993 33.056 49.763 1.00 14.03 90 ASN A O 1
ATOM 640 N N . VAL A 1 91 ? 21.736 32.719 51.949 1.00 11.30 91 VAL A N 1
ATOM 641 C CA . VAL A 1 91 ? 21.142 31.449 51.703 1.00 12.63 91 VAL A CA 1
ATOM 642 C C . VAL A 1 91 ? 19.792 31.677 51.050 1.00 12.60 91 VAL A C 1
ATOM 643 O O . VAL A 1 91 ? 19.377 30.869 50.226 1.00 11.42 91 VAL A O 1
ATOM 647 N N . GLY A 1 92 ? 19.136 32.776 51.432 1.00 15.46 92 GLY A N 1
ATOM 648 C CA . GLY A 1 92 ? 17.924 33.239 50.738 1.00 15.28 92 GLY A CA 1
ATOM 649 C C . GLY A 1 92 ? 16.624 32.629 51.261 1.00 15.30 92 GLY A C 1
ATOM 650 O O . GLY A 1 92 ? 15.767 33.274 51.809 1.00 17.16 92 GLY A O 1
ATOM 651 N N . ARG A 1 93 ? 16.590 31.315 51.162 1.00 14.08 93 ARG A N 1
ATOM 652 C CA . ARG A 1 93 ? 15.433 30.478 51.529 1.00 15.95 93 ARG A CA 1
ATOM 653 C C . ARG A 1 93 ? 15.739 29.047 51.892 1.00 14.45 93 ARG A C 1
ATOM 654 O O . ARG A 1 93 ? 16.557 28.419 51.270 1.00 13.95 93 ARG A O 1
ATOM 662 N N . ILE A 1 94 ? 14.933 28.515 52.771 1.00 13.71 94 ILE A N 1
ATOM 663 C CA . ILE A 1 94 ? 15.029 27.147 53.204 1.00 16.21 94 ILE A CA 1
ATOM 664 C C . ILE A 1 94 ? 13.637 26.535 53.115 1.00 16.88 94 ILE A C 1
ATOM 665 O O . ILE A 1 94 ? 13.020 26.413 54.199 1.00 17.01 94 ILE A O 1
ATOM 670 N N . PRO A 1 95 ? 13.143 26.218 51.891 1.00 16.40 95 PRO A N 1
ATOM 671 C CA . PRO A 1 95 ? 11.749 25.704 51.688 1.00 19.20 95 PRO A CA 1
ATOM 672 C C . PRO A 1 95 ? 11.479 24.376 52.440 1.00 21.66 95 PRO A C 1
ATOM 673 O O . PRO A 1 95 ? 10.358 23.908 52.683 1.00 21.36 95 PRO A O 1
ATOM 677 N N . GLU A 1 96 ? 12.584 23.735 52.818 1.00 21.04 96 GLU A N 1
ATOM 678 C CA . GLU A 1 96 ? 12.545 22.574 53.690 1.00 19.72 96 GLU A CA 1
ATOM 679 C C . GLU A 1 96 ? 11.757 22.894 54.921 1.00 21.32 96 GLU A C 1
ATOM 680 O O . GLU A 1 96 ? 11.092 21.996 55.501 1.00 25.43 96 GLU A O 1
ATOM 694 N N . GLN A 1 98 ? 9.031 23.956 55.045 1.00 27.88 98 GLN A N 1
ATOM 695 C CA . GLN A 1 98 ? 7.586 23.809 54.823 1.00 29.25 98 GLN A CA 1
ATOM 696 C C . GLN A 1 98 ? 7.120 22.449 55.280 1.00 33.60 98 GLN A C 1
ATOM 697 O O . GLN A 1 98 ? 5.945 22.169 55.264 1.00 36.40 98 GLN A O 1
ATOM 703 N N . GLN A 1 99 ? 8.032 21.591 55.686 1.00 35.13 99 GLN A N 1
ATOM 704 C CA . GLN A 1 99 ? 7.714 20.254 56.161 1.00 36.48 99 GLN A CA 1
ATOM 705 C C . GLN A 1 99 ? 7.233 20.222 57.588 1.00 34.58 99 GLN A C 1
ATOM 706 O O . GLN A 1 99 ? 6.716 19.206 58.060 1.00 33.87 99 GLN A O 1
ATOM 712 N N . LEU A 1 100 ? 7.381 21.333 58.275 1.00 32.29 100 LEU A N 1
ATOM 713 C CA . LEU A 1 100 ? 6.931 21.432 59.629 1.00 32.13 100 LEU A CA 1
ATOM 714 C C . LEU A 1 100 ? 5.438 21.822 59.686 1.00 34.92 100 LEU A C 1
ATOM 715 O O . LEU A 1 100 ? 5.007 22.672 58.944 1.00 34.22 100 LEU A O 1
ATOM 720 N N . PRO A 1 101 ? 4.703 21.277 60.642 1.00 36.63 101 PRO A N 1
ATOM 721 C CA . PRO A 1 101 ? 3.392 21.810 60.990 1.00 36.62 101 PRO A CA 1
ATOM 722 C C . PRO A 1 101 ? 3.634 23.193 61.426 1.00 36.51 101 PRO A C 1
ATOM 723 O O . PRO A 1 101 ? 4.660 23.501 62.020 1.00 34.95 101 PRO A O 1
ATOM 727 N N . ARG A 1 102 ? 2.659 24.028 61.182 1.00 35.24 102 ARG A N 1
ATOM 728 C CA . ARG A 1 102 ? 2.798 25.398 61.413 1.00 35.27 102 ARG A CA 1
ATOM 729 C C . ARG A 1 102 ? 3.067 25.750 62.832 1.00 36.48 102 ARG A C 1
ATOM 730 O O . ARG A 1 102 ? 3.786 26.735 63.083 1.00 36.06 102 ARG A O 1
ATOM 738 N N . ALA A 1 103 ? 2.516 25.003 63.800 1.00 35.83 103 ALA A N 1
ATOM 739 C CA . ALA A 1 103 ? 2.744 25.434 65.161 1.00 36.48 103 ALA A CA 1
ATOM 740 C C . ALA A 1 103 ? 4.183 25.157 65.521 1.00 33.15 103 ALA A C 1
ATOM 741 O O . ALA A 1 103 ? 4.737 25.825 66.340 1.00 33.27 103 ALA A O 1
ATOM 743 N N . THR A 1 104 ? 4.732 24.106 64.971 1.00 34.06 104 THR A N 1
ATOM 744 C CA . THR A 1 104 ? 6.128 23.792 65.253 1.00 35.17 104 THR A CA 1
ATOM 745 C C . THR A 1 104 ? 7.024 24.868 64.630 1.00 31.68 104 THR A C 1
ATOM 746 O O . THR A 1 104 ? 7.917 25.409 65.282 1.00 33.25 104 THR A O 1
ATOM 750 N N . PHE A 1 105 ? 6.772 25.205 63.374 1.00 32.17 105 PHE A N 1
ATOM 751 C CA . PHE A 1 105 ? 7.456 26.354 62.775 1.00 28.27 105 PHE A CA 1
ATOM 752 C C . PHE A 1 105 ? 7.466 27.578 63.622 1.00 29.86 105 PHE A C 1
ATOM 753 O O . PHE A 1 105 ? 8.535 28.153 63.968 1.00 26.46 105 PHE A O 1
ATOM 761 N N . ASP A 1 106 ? 6.277 28.002 63.999 1.00 29.10 106 ASP A N 1
ATOM 762 C CA . ASP A 1 106 ? 6.138 29.213 64.732 1.00 30.54 106 ASP A CA 1
ATOM 763 C C . ASP A 1 106 ? 6.884 29.156 66.065 1.00 29.57 106 ASP A C 1
ATOM 764 O O . ASP A 1 106 ? 7.371 30.172 66.562 1.00 27.74 106 ASP A O 1
ATOM 769 N N . SER A 1 107 ? 6.955 27.981 66.643 1.00 29.94 107 SER A N 1
ATOM 770 C CA . SER A 1 107 ? 7.506 27.897 67.961 1.00 32.50 107 SER A CA 1
ATOM 771 C C . SER A 1 107 ? 9.049 27.908 67.873 1.00 31.52 107 SER A C 1
ATOM 772 O O . SER A 1 107 ? 9.688 28.500 68.699 1.00 30.53 107 SER A O 1
ATOM 775 N N . LEU A 1 108 ? 9.570 27.229 66.864 1.00 29.03 108 LEU A N 1
ATOM 776 C CA . LEU A 1 108 ? 10.969 26.956 66.794 1.00 28.37 108 LEU A CA 1
ATOM 777 C C . LEU A 1 108 ? 11.801 27.626 65.722 1.00 26.42 108 LEU A C 1
ATOM 778 O O . LEU A 1 108 ? 13.031 27.774 65.922 1.00 20.92 108 LEU A O 1
ATOM 783 N N . TYR A 1 109 ? 11.183 27.975 64.600 1.00 22.11 109 TYR A N 1
ATOM 784 C CA . TYR A 1 109 ? 11.957 28.369 63.409 1.00 22.68 109 TYR A CA 1
ATOM 785 C C . TYR A 1 109 ? 11.630 29.673 62.851 1.00 23.55 109 TYR A C 1
ATOM 786 O O . TYR A 1 109 ? 12.400 30.213 62.050 1.00 21.93 109 TYR A O 1
ATOM 795 N N . ARG A 1 110 ? 10.519 30.265 63.284 1.00 23.37 110 ARG A N 1
ATOM 796 C CA . ARG A 1 110 ? 10.277 31.628 62.918 1.00 24.41 110 ARG A CA 1
ATOM 797 C C . ARG A 1 110 ? 11.342 32.599 63.384 1.00 23.59 110 ARG A C 1
ATOM 798 O O . ARG A 1 110 ? 11.709 33.593 62.671 1.00 22.85 110 ARG A O 1
ATOM 806 N N . GLN A 1 111 ? 11.879 32.375 64.577 1.00 23.27 111 GLN A N 1
ATOM 807 C CA . GLN A 1 111 ? 12.984 33.156 65.043 1.00 23.11 111 GLN A CA 1
ATOM 808 C C . GLN A 1 111 ? 13.854 32.062 65.640 1.00 24.65 111 GLN A C 1
ATOM 809 O O . GLN A 1 111 ? 13.381 31.317 66.478 1.00 24.33 111 GLN A O 1
ATOM 815 N N . ARG A 1 112 ? 15.053 31.848 65.131 1.00 20.53 112 ARG A N 1
ATOM 816 C CA . ARG A 1 112 ? 15.878 30.742 65.656 1.00 21.06 112 ARG A CA 1
ATOM 817 C C . ARG A 1 112 ? 17.323 31.227 65.853 1.00 20.65 112 ARG A C 1
ATOM 818 O O . ARG A 1 112 ? 17.862 31.856 64.920 1.00 17.12 112 ARG A O 1
ATOM 826 N N . ARG A 1 113 ? 17.953 30.955 67.003 1.00 18.08 113 ARG A N 1
ATOM 827 C CA . ARG A 1 113 ? 19.340 31.347 67.211 1.00 17.59 113 ARG A CA 1
ATOM 828 C C . ARG A 1 113 ? 20.226 30.180 66.949 1.00 15.65 113 ARG A C 1
ATOM 829 O O . ARG A 1 113 ? 20.096 29.139 67.625 1.00 14.02 113 ARG A O 1
ATOM 837 N N . ILE A 1 114 ? 21.157 30.341 66.019 1.00 14.72 114 ILE A N 1
ATOM 838 C CA . ILE A 1 114 ? 22.106 29.246 65.674 1.00 14.89 114 ILE A CA 1
ATOM 839 C C . ILE A 1 114 ? 23.536 29.748 65.929 1.00 12.81 114 ILE A C 1
ATOM 840 O O . ILE A 1 114 ? 23.851 30.890 65.662 1.00 12.50 114 ILE A O 1
ATOM 845 N N . ILE A 1 115 ? 24.383 28.893 66.474 1.00 11.30 115 ILE A N 1
ATOM 846 C CA . ILE A 1 115 ? 25.754 29.222 66.710 1.00 10.59 115 ILE A CA 1
ATOM 847 C C . ILE A 1 115 ? 26.552 28.768 65.555 1.00 10.60 115 ILE A C 1
ATOM 848 O O . ILE A 1 115 ? 26.482 27.622 65.147 1.00 13.92 115 ILE A O 1
ATOM 853 N N . PHE A 1 116 ? 27.335 29.670 65.029 1.00 10.68 116 PHE A N 1
ATOM 854 C CA . PHE A 1 116 ? 28.276 29.353 63.966 1.00 11.03 116 PHE A CA 1
ATOM 855 C C . PHE A 1 116 ? 29.715 29.455 64.382 1.00 12.20 116 PHE A C 1
ATOM 856 O O . PHE A 1 116 ? 30.066 30.409 65.094 1.00 11.41 116 PHE A O 1
ATOM 864 N N . LYS A 1 117 ? 30.574 28.555 63.902 1.00 12.12 117 LYS A N 1
ATOM 865 C CA . LYS A 1 117 ? 32.024 28.549 64.173 1.00 10.35 117 LYS A CA 1
ATOM 866 C C . LYS A 1 117 ? 32.753 28.518 62.839 1.00 10.39 117 LYS A C 1
ATOM 867 O O . LYS A 1 117 ? 32.359 27.781 61.901 1.00 9.89 117 LYS A O 1
ATOM 873 N N . PRO A 1 118 ? 33.852 29.213 62.723 1.00 9.78 118 PRO A N 1
ATOM 874 C CA . PRO A 1 118 ? 34.605 29.202 61.456 1.00 10.38 118 PRO A CA 1
ATOM 875 C C . PRO A 1 118 ? 34.983 27.806 61.051 1.00 11.69 118 PRO A C 1
ATOM 876 O O . PRO A 1 118 ? 34.958 27.534 59.866 1.00 11.80 118 PRO A O 1
ATOM 880 N N . GLU A 1 119 ? 35.387 26.955 62.006 1.00 10.62 119 GLU A N 1
ATOM 881 C CA . GLU A 1 119 ? 35.868 25.656 61.607 1.00 12.03 119 GLU A CA 1
ATOM 882 C C . GLU A 1 119 ? 34.707 24.778 61.066 1.00 11.95 119 GLU A C 1
ATOM 883 O O . GLU A 1 119 ? 34.890 23.986 60.150 1.00 11.55 119 GLU A O 1
ATOM 889 N N . ASP A 1 120 ? 33.498 24.940 61.607 1.00 9.90 120 ASP A N 1
ATOM 890 C CA . ASP A 1 120 ? 32.388 24.187 61.112 1.00 11.12 120 ASP A CA 1
ATOM 891 C C . ASP A 1 120 ? 31.872 24.724 59.786 1.00 9.34 120 ASP A C 1
ATOM 892 O O . ASP A 1 120 ? 31.435 24.000 58.881 1.00 9.87 120 ASP A O 1
ATOM 897 N N . LEU A 1 121 ? 31.881 26.032 59.644 1.00 10.26 121 LEU A N 1
ATOM 898 C CA . LEU A 1 121 ? 31.564 26.596 58.349 1.00 9.57 121 LEU A CA 1
ATOM 899 C C . LEU A 1 121 ? 32.557 26.150 57.258 1.00 12.51 121 LEU A C 1
ATOM 900 O O . LEU A 1 121 ? 32.187 25.831 56.131 1.00 13.34 121 LEU A O 1
ATOM 905 N N . SER A 1 122 ? 33.834 26.081 57.608 1.00 11.90 122 SER A N 1
ATOM 906 C CA . SER A 1 122 ? 34.873 25.609 56.642 1.00 12.34 122 SER A CA 1
ATOM 907 C C . SER A 1 122 ? 34.668 24.120 56.358 1.00 10.98 122 SER A C 1
ATOM 908 O O . SER A 1 122 ? 34.662 23.713 55.192 1.00 12.57 122 SER A O 1
ATOM 911 N N . LEU A 1 123 ? 34.386 23.339 57.416 1.00 8.69 123 LEU A N 1
ATOM 912 C CA . LEU A 1 123 ? 34.109 21.907 57.270 1.00 11.22 123 LEU A CA 1
ATOM 913 C C . LEU A 1 123 ? 33.034 21.673 56.199 1.00 11.83 123 LEU 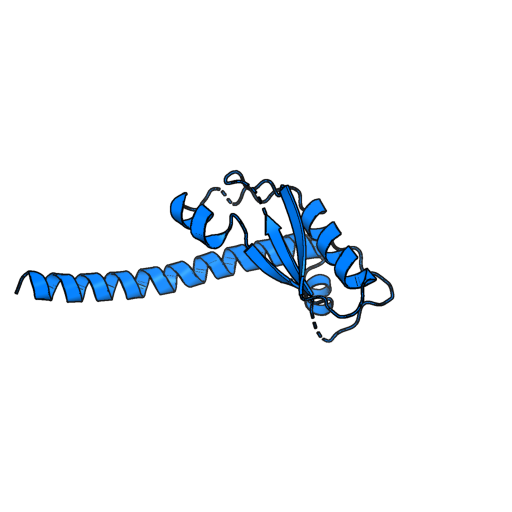A C 1
ATOM 914 O O . LEU A 1 123 ? 33.129 20.741 55.427 1.00 11.01 123 LEU A O 1
ATOM 919 N N . HIS A 1 124 ? 31.957 22.449 56.247 1.00 13.32 124 HIS A N 1
ATOM 920 C CA . HIS A 1 124 ? 30.836 22.223 55.360 1.00 12.46 124 HIS A CA 1
ATOM 921 C C . HIS A 1 124 ? 30.758 23.152 54.171 1.00 16.03 124 HIS A C 1
ATOM 922 O O . HIS A 1 124 ? 29.699 23.200 53.478 1.00 16.41 124 HIS A O 1
ATOM 929 N N . HIS A 1 125 ? 31.816 23.872 53.895 1.00 13.86 125 HIS A N 1
ATOM 930 C CA . HIS A 1 125 ? 31.775 24.883 52.841 1.00 15.45 125 HIS A CA 1
ATOM 931 C C . HIS A 1 125 ? 31.644 24.191 51.463 1.00 24.59 125 HIS A C 1
ATOM 932 O O . HIS A 1 125 ? 30.845 24.709 50.655 1.00 29.28 125 HIS A O 1
ATOM 939 N N . HIS A 1 126 ? 32.202 23.027 51.201 1.00 29.65 126 HIS A N 1
ATOM 940 C CA . HIS A 1 126 ? 31.831 22.407 49.917 1.00 32.94 126 HIS A CA 1
ATOM 941 C C . HIS A 1 126 ? 30.407 21.945 49.553 1.00 34.55 126 HIS A C 1
ATOM 942 O O . HIS A 1 126 ? 29.625 21.535 50.413 1.00 37.11 126 HIS A O 1
ATOM 949 N N . HIS A 1 127 ? 30.137 22.008 48.234 1.00 36.51 127 HIS A N 1
ATOM 950 C CA . HIS A 1 127 ? 28.932 21.474 47.602 1.00 40.58 127 HIS A CA 1
ATOM 951 C C . HIS A 1 127 ? 29.105 20.041 47.156 1.00 44.01 127 HIS A C 1
ATOM 952 O O . HIS A 1 127 ? 30.197 19.644 46.781 1.00 42.42 127 HIS A O 1
ATOM 959 N N . HIS A 1 128 ? 27.984 19.326 47.224 1.00 50.36 128 HIS A N 1
ATOM 960 C CA . HIS A 1 128 ? 27.617 18.102 46.448 1.00 55.53 128 HIS A CA 1
ATOM 961 C C . HIS A 1 128 ? 26.853 17.040 47.298 1.00 57.89 128 HIS A C 1
ATOM 962 O O . HIS A 1 128 ? 26.199 16.106 46.811 1.00 61.15 128 HIS A O 1
#

Foldseek 3Di:
DVVVVVVVVVVVVVVVCVVVVCVVVVVVLVVLLLQLLQQFDDDPPADFDKWKKKWADLQFFTDAIATPDDPPDVVRRVRSRVSNVVSGGDSVNPDDVVCCVVDPRIHIHMDHVVSSPVNNDDD

Organism: Pseudomonas aeruginosa (strain ATCC 15692 / DSM 22644 / CIP 104116 / JCM 14847 / LMG 12228 / 1C / PRS 101 / PAO1) (NCBI:txid208964)

Solvent-accessible surface area: 7760 Å² total

CATH classification: 3.30.1150.10

Radius of gyration: 17.73 Å; Cα contacts (8 Å, |Δi|>4): 174; chains: 1; bounding box: 50×38×39 Å

Nearest PDB structures (foldseek):
  6s3w-assembly1_A  TM=7.735E-01  e=8.378E-14  Pseudomonas aeruginosa
  5lw8-assembly1_A  TM=6.517E-01  e=8.059E-03  Helicobacter pylori 26695
  6sly-assembly1_A  TM=5.856E-01  e=6.631E-02  Helicobacter pylori
  6fip-assembly1_A  TM=6.341E-01  e=1.842E-01  Pseudomonas aeruginosa
  7zc8-assembly1_B  TM=5.985E-01  e=1.842E-01  Pectobacterium carotovorum

InterPro domains:
  IPR006260 TonB/TolA, C-terminal [TIGR01352] (266-342)
  IPR014161 Tol-Pal system, TolA [TIGR02794] (15-342)

Sequence (123 aa):
ALAELLSDTTERQQALADEVGSEVTGSLDDLIVNLVSQQWRRPPSARNGSVEVLIELPDGTITNASVSRSSGDKPFDSSAVAAVRNVGRIPEQQLPRATFDSLYRQRRIIFKPEDLSLHHHHH

B-factor: mean 27.36, std 16.01, range [7.05, 83.54]